Protein AF-A0AAD8N4P8-F1 (afdb_monomer_lite)

Organism: NCBI:txid360622

Sequence (109 aa):
MSKSDVFIGSLDQGTTSTRFIIYDHNAKVVGSHQDVYRIGTLMELVRVLALSFADDGKRVKVCVQGSMGEGALAGMPLQLAGTRKILEFMDWGDYGAMGTFISIGAIGT

Foldseek 3Di:
DPPFLDKDWDWDDDPFKIKIFIATPVRDTPDMDMDTPDLVVVLVVVLVVQLVCVVVVAADEAEDEDQPDDDPPNPHDPSSVCSLVVNVPDDNDDPCCEPRRYHYHYPPD

pLDDT: mean 74.9, std 14.46, range [46.25, 92.38]

Secondary structure (DSSP, 8-state):
--TT---EEEEEE-SSEEEEEEE-TTS-EEEEEEEES-HHHHHHHHHHHHHHHHHTT--EEEEEE----SSTTTT--GGGTTHHHHHHTS---TT-HHHHTEEEEEE--

Structure (mmCIF, N/CA/C/O backbone):
data_AF-A0AAD8N4P8-F1
#
_entry.id   AF-A0AAD8N4P8-F1
#
loop_
_atom_site.group_PDB
_atom_site.id
_atom_site.type_symbol
_atom_site.label_atom_id
_atom_site.label_alt_id
_atom_site.label_comp_id
_atom_site.label_asym_id
_atom_site.label_entity_id
_atom_site.label_seq_id
_atom_site.pdbx_PDB_ins_code
_atom_site.Cartn_x
_atom_site.Cartn_y
_atom_site.Cartn_z
_atom_site.occupancy
_atom_site.B_iso_or_equiv
_atom_site.auth_seq_id
_atom_site.auth_comp_id
_atom_site.auth_asym_id
_atom_site.auth_atom_id
_atom_site.pdbx_PDB_model_num
ATOM 1 N N . MET A 1 1 ? -9.756 -3.049 20.808 1.00 48.88 1 MET A N 1
ATOM 2 C CA . MET A 1 1 ? -9.482 -3.470 19.419 1.00 48.88 1 MET A CA 1
ATOM 3 C C . MET A 1 1 ? -9.674 -4.969 19.316 1.00 48.88 1 MET A C 1
ATOM 5 O O . MET A 1 1 ? -8.982 -5.701 20.016 1.00 48.88 1 MET A O 1
ATOM 9 N N . SER A 1 2 ? -10.625 -5.410 18.498 1.00 47.53 2 SER A N 1
ATOM 10 C CA . SER A 1 2 ? -10.738 -6.817 18.114 1.00 47.53 2 SER A CA 1
ATOM 11 C C . SER A 1 2 ? -9.568 -7.171 17.188 1.00 47.53 2 SER A C 1
ATOM 13 O O . SER A 1 2 ? -9.095 -6.333 16.427 1.00 47.53 2 SER A O 1
ATOM 15 N N . LYS A 1 3 ? -9.084 -8.412 17.237 1.00 54.19 3 LYS A N 1
ATOM 16 C CA . LYS A 1 3 ? -7.967 -8.924 16.417 1.00 54.19 3 LYS A CA 1
ATOM 17 C C . LYS A 1 3 ? -8.285 -8.970 14.902 1.00 54.19 3 LYS A C 1
ATOM 19 O O . LYS A 1 3 ? -7.448 -9.414 14.125 1.00 54.19 3 LYS A O 1
ATOM 24 N N . SER A 1 4 ? -9.484 -8.539 14.501 1.00 56.44 4 SER A N 1
ATOM 25 C CA . SER A 1 4 ? -10.074 -8.635 13.160 1.00 56.44 4 SER A CA 1
ATOM 26 C C . SER A 1 4 ? -9.705 -7.509 12.188 1.00 56.44 4 SER A C 1
ATOM 28 O O . SER A 1 4 ? -9.952 -7.662 10.997 1.00 56.44 4 SER A O 1
ATOM 30 N N . ASP A 1 5 ? -9.104 -6.413 12.657 1.00 67.06 5 ASP A N 1
ATOM 31 C CA . ASP A 1 5 ? -8.958 -5.180 11.859 1.00 67.06 5 ASP A CA 1
ATOM 32 C C . ASP A 1 5 ? -7.546 -4.995 11.270 1.00 67.06 5 ASP A C 1
ATOM 34 O O . ASP A 1 5 ? -7.086 -3.872 11.063 1.00 67.06 5 ASP A O 1
ATOM 38 N N . VAL A 1 6 ? -6.825 -6.096 11.033 1.00 74.31 6 VAL A N 1
ATOM 39 C CA . VAL A 1 6 ? -5.462 -6.078 10.478 1.00 74.31 6 VAL A CA 1
ATOM 40 C C . VAL A 1 6 ? -5.496 -6.505 9.012 1.00 74.31 6 VAL A C 1
ATOM 42 O O . VAL A 1 6 ? -5.918 -7.618 8.699 1.00 74.31 6 VAL A O 1
ATOM 45 N N . PHE A 1 7 ? -5.011 -5.628 8.131 1.00 85.81 7 PHE A N 1
ATOM 46 C CA . PHE A 1 7 ? -4.888 -5.867 6.692 1.00 85.81 7 PHE A CA 1
ATOM 47 C C . PHE A 1 7 ? -3.424 -5.829 6.259 1.00 85.81 7 PHE A C 1
ATOM 49 O O . PHE A 1 7 ? -2.620 -5.072 6.807 1.00 85.81 7 PHE A O 1
ATOM 56 N N . ILE A 1 8 ? -3.086 -6.630 5.252 1.00 86.12 8 ILE A N 1
ATOM 57 C CA . ILE A 1 8 ? -1.747 -6.678 4.661 1.00 86.12 8 ILE A CA 1
ATOM 58 C C . ILE A 1 8 ? -1.838 -6.183 3.222 1.00 86.12 8 ILE A C 1
ATOM 60 O O . ILE A 1 8 ? -2.496 -6.805 2.394 1.00 86.12 8 ILE A O 1
ATOM 64 N N . GLY A 1 9 ? -1.163 -5.076 2.916 1.00 84.50 9 GLY A N 1
ATOM 65 C CA . GLY A 1 9 ? -0.962 -4.607 1.545 1.00 84.50 9 GLY A CA 1
ATOM 66 C C . GLY A 1 9 ? 0.315 -5.201 0.951 1.00 84.50 9 GLY A C 1
ATOM 67 O O . GLY A 1 9 ? 1.396 -5.017 1.505 1.00 84.50 9 GLY A O 1
ATOM 68 N N . SER A 1 10 ? 0.198 -5.900 -0.172 1.00 81.75 10 SER A N 1
ATOM 69 C CA . SER A 1 10 ? 1.306 -6.432 -0.965 1.00 81.75 10 SER A CA 1
ATOM 70 C C . SER A 1 10 ? 1.456 -5.620 -2.243 1.00 81.75 10 SER A C 1
ATOM 72 O O . SER A 1 10 ? 0.474 -5.383 -2.945 1.00 81.75 10 SER A O 1
ATOM 74 N N . LEU A 1 11 ? 2.681 -5.196 -2.538 1.00 76.00 11 LEU A N 1
ATOM 75 C CA . LEU A 1 11 ? 3.035 -4.434 -3.728 1.00 76.00 11 LEU A CA 1
ATOM 76 C C . LEU A 1 11 ? 4.017 -5.265 -4.558 1.00 76.00 11 LEU A C 1
ATOM 78 O O . LEU A 1 11 ? 5.185 -5.394 -4.200 1.00 76.00 11 LEU A O 1
ATOM 82 N N . ASP A 1 12 ? 3.512 -5.838 -5.643 1.00 74.31 12 ASP A N 1
ATOM 83 C CA . ASP A 1 12 ? 4.259 -6.639 -6.607 1.00 74.31 12 ASP A CA 1
ATOM 84 C C . ASP A 1 12 ? 4.621 -5.772 -7.815 1.00 74.31 12 ASP A C 1
ATOM 86 O O . ASP A 1 12 ? 3.771 -5.110 -8.412 1.00 74.31 12 ASP A O 1
ATOM 90 N N . GLN A 1 13 ? 5.902 -5.726 -8.152 1.00 63.81 13 GLN A N 1
ATOM 91 C CA . GLN A 1 13 ? 6.459 -4.810 -9.139 1.00 63.81 13 GLN A CA 1
ATOM 92 C C . GLN A 1 13 ? 7.169 -5.602 -10.225 1.00 63.81 13 GLN A C 1
ATOM 94 O O . GLN A 1 13 ? 8.280 -6.095 -10.034 1.00 63.81 13 GLN A O 1
ATOM 99 N N . GLY A 1 14 ? 6.526 -5.687 -11.384 1.00 62.34 14 GLY A N 1
ATOM 100 C CA . GLY A 1 14 ? 7.141 -6.165 -12.611 1.00 62.34 14 GLY A CA 1
ATOM 101 C C . GLY A 1 14 ? 7.828 -5.035 -13.380 1.00 62.34 14 GLY A C 1
ATOM 102 O O . GLY A 1 14 ? 7.654 -3.851 -13.104 1.00 62.34 14 GLY A O 1
ATOM 103 N N . THR A 1 15 ? 8.569 -5.401 -14.422 1.00 53.62 15 THR A N 1
ATOM 104 C CA . THR A 1 15 ? 9.224 -4.453 -15.343 1.00 53.62 15 THR A CA 1
ATOM 105 C C . THR A 1 15 ? 8.246 -3.606 -16.155 1.00 53.62 15 THR A C 1
ATOM 107 O O . THR A 1 15 ? 8.593 -2.515 -16.594 1.00 53.62 15 THR A O 1
ATOM 110 N N . THR A 1 16 ? 7.018 -4.084 -16.358 1.00 52.38 16 THR A N 1
ATOM 111 C CA . THR A 1 16 ? 6.011 -3.418 -17.204 1.00 52.38 16 THR A CA 1
ATOM 112 C C . THR A 1 16 ? 4.759 -3.010 -16.426 1.00 52.38 16 THR A C 1
ATOM 114 O O . THR A 1 16 ? 3.967 -2.202 -16.906 1.00 52.38 16 THR A O 1
ATOM 117 N N . SER A 1 17 ? 4.570 -3.524 -15.210 1.00 64.62 17 SER A N 1
ATOM 118 C CA . SER A 1 17 ? 3.349 -3.299 -14.437 1.00 64.62 17 SER A CA 1
ATOM 119 C C . SER A 1 17 ? 3.576 -3.428 -12.942 1.00 64.62 17 SER A C 1
ATOM 121 O O . SER A 1 17 ? 4.348 -4.279 -12.505 1.00 64.62 17 SER A O 1
ATOM 123 N N . THR A 1 18 ? 2.806 -2.677 -12.166 1.00 71.12 18 THR A N 1
ATOM 124 C CA . THR A 1 18 ? 2.679 -2.865 -10.723 1.00 71.12 18 THR A CA 1
ATOM 125 C C . THR A 1 18 ? 1.333 -3.480 -10.391 1.00 71.12 18 THR A C 1
ATOM 127 O O . THR A 1 18 ? 0.323 -3.079 -10.963 1.00 71.12 18 THR A O 1
ATOM 130 N N . ARG A 1 19 ? 1.294 -4.366 -9.398 1.00 81.12 19 ARG A N 1
ATOM 131 C CA . ARG A 1 19 ? 0.076 -4.834 -8.750 1.00 81.12 19 ARG A CA 1
ATOM 132 C C . ARG A 1 19 ? 0.104 -4.531 -7.252 1.00 81.12 19 ARG A C 1
ATOM 134 O O . ARG A 1 19 ? 1.077 -4.830 -6.571 1.00 81.12 19 ARG A O 1
ATOM 141 N N . PHE A 1 20 ? -0.982 -3.977 -6.730 1.00 83.06 20 PHE A N 1
ATOM 142 C CA . PHE A 1 20 ? -1.243 -3.871 -5.297 1.00 83.06 20 PHE A CA 1
ATOM 143 C C . PHE A 1 20 ? -2.364 -4.840 -4.915 1.00 83.06 20 PHE A C 1
ATOM 145 O O . PHE A 1 20 ? -3.381 -4.891 -5.604 1.00 83.06 20 PHE A O 1
ATOM 152 N N . ILE A 1 21 ? -2.191 -5.618 -3.848 1.00 88.38 21 ILE A N 1
ATOM 153 C CA . ILE A 1 21 ? -3.171 -6.597 -3.355 1.00 88.38 21 ILE A CA 1
ATOM 154 C C . ILE A 1 21 ? -3.334 -6.413 -1.849 1.00 88.38 21 ILE A C 1
ATOM 156 O O . ILE A 1 21 ? -2.345 -6.346 -1.129 1.00 88.38 21 ILE A O 1
ATOM 160 N N . ILE A 1 22 ? -4.570 -6.366 -1.366 1.00 90.06 22 ILE A N 1
ATOM 161 C CA . ILE A 1 22 ? -4.893 -6.271 0.057 1.00 90.06 22 ILE A CA 1
ATOM 162 C C . ILE A 1 22 ? -5.414 -7.624 0.528 1.00 90.06 22 ILE A C 1
ATOM 164 O O . ILE A 1 22 ? -6.346 -8.171 -0.067 1.00 90.06 22 ILE A O 1
ATOM 168 N N . TYR A 1 23 ? -4.845 -8.125 1.618 1.00 89.00 23 TYR A N 1
ATOM 169 C CA . TYR A 1 23 ? -5.257 -9.348 2.294 1.00 89.00 23 TYR A CA 1
ATOM 170 C C . TYR A 1 23 ? -5.853 -9.041 3.669 1.00 89.00 23 TYR A C 1
ATOM 172 O O . TYR A 1 23 ? -5.383 -8.135 4.360 1.00 89.00 23 TYR A O 1
ATOM 180 N N . ASP A 1 24 ? -6.860 -9.810 4.076 1.00 89.69 24 ASP A N 1
ATOM 181 C CA . ASP A 1 24 ? -7.331 -9.847 5.462 1.00 89.69 24 ASP A CA 1
ATOM 182 C C . ASP A 1 24 ? -6.474 -10.783 6.343 1.00 89.69 24 ASP A C 1
ATOM 184 O O . ASP A 1 24 ? -5.503 -11.398 5.894 1.00 89.69 24 ASP A O 1
ATOM 188 N N . HIS A 1 25 ? -6.853 -10.918 7.617 1.00 86.69 25 HIS A N 1
ATOM 189 C CA . HIS A 1 25 ? -6.170 -11.782 8.586 1.00 86.69 25 HIS A CA 1
ATOM 190 C C . HIS A 1 25 ? -6.213 -13.287 8.256 1.00 86.69 25 HIS A C 1
ATOM 192 O O . HIS A 1 25 ? -5.435 -14.046 8.830 1.00 86.69 25 HIS A O 1
ATOM 198 N N . ASN A 1 26 ? -7.091 -13.724 7.348 1.00 89.19 26 ASN A N 1
ATOM 199 C CA . ASN A 1 26 ? -7.178 -15.103 6.861 1.00 89.19 26 ASN A CA 1
ATOM 200 C C . ASN A 1 26 ? -6.406 -15.299 5.547 1.00 89.19 26 ASN A C 1
ATOM 202 O O . ASN A 1 26 ? -6.586 -16.316 4.878 1.00 89.19 26 ASN A O 1
ATOM 206 N N . ALA A 1 27 ? -5.578 -14.323 5.158 1.00 87.31 27 ALA A N 1
ATOM 207 C CA . ALA A 1 27 ? -4.893 -14.274 3.871 1.00 87.31 27 ALA A CA 1
ATOM 208 C C . ALA A 1 27 ? -5.851 -14.276 2.663 1.00 87.31 27 ALA A C 1
ATOM 210 O O . ALA A 1 27 ? -5.461 -14.636 1.550 1.00 87.31 27 ALA A O 1
ATOM 211 N N . LYS A 1 28 ? -7.106 -13.847 2.847 1.00 90.31 28 LYS A N 1
ATOM 212 C CA . LYS A 1 28 ? -8.058 -13.693 1.749 1.00 90.31 28 LYS A CA 1
ATOM 213 C C . LYS A 1 28 ? -7.844 -12.345 1.074 1.00 90.31 28 LYS A C 1
ATOM 215 O O . LYS A 1 28 ? -7.774 -11.319 1.744 1.00 90.31 28 LYS A O 1
ATOM 220 N N . VAL A 1 29 ? -7.807 -12.337 -0.257 1.00 91.12 29 VAL A N 1
ATOM 221 C CA . VAL A 1 29 ? -7.778 -11.092 -1.036 1.00 91.12 29 VAL A CA 1
ATOM 222 C C . VAL A 1 29 ? -9.098 -10.343 -0.854 1.00 91.12 29 VAL A C 1
ATOM 224 O O . VAL A 1 29 ? -10.169 -10.879 -1.146 1.00 91.12 29 VAL A O 1
ATOM 227 N N . VAL A 1 30 ? -9.013 -9.099 -0.388 1.00 92.38 30 VAL A N 1
ATOM 228 C CA . VAL A 1 30 ? -10.161 -8.192 -0.214 1.00 92.38 30 VAL A CA 1
ATOM 229 C C . VAL A 1 30 ? -10.163 -7.036 -1.214 1.00 92.38 30 VAL A C 1
ATOM 231 O O . VAL A 1 30 ? -11.187 -6.387 -1.394 1.00 92.38 30 VAL A O 1
ATOM 234 N N . GLY A 1 31 ? -9.049 -6.806 -1.914 1.00 85.81 31 GLY A N 1
ATOM 235 C CA . GLY A 1 31 ? -8.962 -5.827 -2.994 1.00 85.81 31 GLY A CA 1
ATOM 236 C C . GLY A 1 31 ? -7.662 -5.955 -3.778 1.00 85.81 31 GLY A C 1
ATOM 237 O O . GLY A 1 31 ? -6.655 -6.423 -3.248 1.00 85.81 31 GLY A O 1
ATOM 238 N N . SER A 1 32 ? -7.672 -5.543 -5.045 1.00 88.50 32 SER A N 1
ATOM 239 C CA . SER A 1 32 ? -6.464 -5.497 -5.870 1.00 88.50 32 SER A CA 1
ATOM 240 C C . SER A 1 32 ? -6.544 -4.424 -6.949 1.00 88.50 32 SER A C 1
ATOM 242 O O . SER A 1 32 ? -7.623 -4.168 -7.481 1.00 88.50 32 SER A O 1
ATOM 244 N N . HIS A 1 33 ? -5.399 -3.864 -7.326 1.00 79.31 33 HIS A N 1
ATOM 245 C CA . HIS A 1 33 ? -5.259 -2.924 -8.433 1.00 79.31 33 HIS A CA 1
ATOM 246 C C . HIS A 1 33 ? -3.989 -3.230 -9.233 1.00 79.31 33 HIS A C 1
ATOM 248 O O . HIS A 1 33 ? -2.989 -3.643 -8.650 1.00 79.31 33 HIS A O 1
ATOM 254 N N . GLN A 1 34 ? -4.013 -3.032 -10.551 1.00 76.12 34 GLN A N 1
ATOM 255 C CA . GLN A 1 34 ? -2.851 -3.209 -11.423 1.00 76.12 34 GLN A CA 1
ATOM 256 C C . GLN A 1 34 ? -2.758 -2.032 -12.398 1.00 76.12 34 GLN A C 1
ATOM 258 O O . GLN A 1 34 ? -3.759 -1.693 -13.021 1.00 76.12 34 GLN A O 1
ATOM 263 N N . ASP A 1 35 ? -1.569 -1.447 -12.547 1.00 64.38 35 ASP A N 1
ATOM 264 C CA . ASP A 1 35 ? -1.317 -0.322 -13.460 1.00 6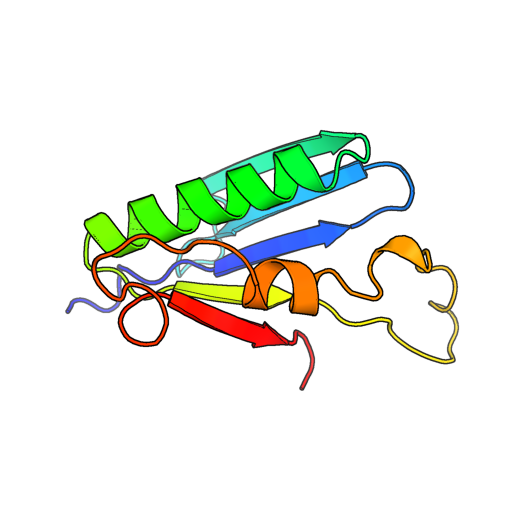4.38 35 ASP A CA 1
ATOM 265 C C . ASP A 1 35 ? 0.005 -0.515 -14.230 1.00 64.38 35 ASP A C 1
ATOM 267 O O . ASP A 1 35 ? 0.901 -1.248 -13.799 1.00 64.38 35 ASP A O 1
ATOM 271 N N . VAL A 1 36 ? 0.115 0.128 -15.393 1.00 58.25 36 VAL A N 1
ATOM 272 C CA . VAL A 1 36 ? 1.314 0.163 -16.243 1.00 58.25 36 VAL A CA 1
ATOM 273 C C . VAL A 1 36 ? 2.193 1.321 -15.785 1.00 58.25 36 VAL A C 1
ATOM 275 O O . VAL A 1 36 ? 1.709 2.436 -15.636 1.00 58.25 36 VAL A O 1
ATOM 278 N N . TYR A 1 37 ? 3.481 1.043 -15.575 1.00 57.31 37 TYR A N 1
ATOM 279 C CA . TYR A 1 37 ? 4.530 1.895 -14.990 1.00 57.31 37 TYR A CA 1
ATOM 280 C C . TYR A 1 37 ? 4.292 3.428 -14.998 1.00 57.31 37 TYR A C 1
ATOM 282 O O . TYR A 1 37 ? 4.919 4.189 -15.736 1.00 57.31 37 TYR A O 1
ATOM 290 N N . ARG A 1 38 ? 3.423 3.910 -14.105 1.00 64.94 38 ARG A N 1
ATOM 291 C CA . ARG A 1 38 ? 3.269 5.320 -13.739 1.00 64.94 38 ARG A CA 1
ATOM 292 C C . ARG A 1 38 ? 3.466 5.405 -12.241 1.00 64.94 38 ARG A C 1
ATOM 294 O O . ARG A 1 38 ? 2.531 5.295 -11.459 1.00 64.94 38 ARG A O 1
ATOM 301 N N . ILE A 1 39 ? 4.718 5.592 -11.833 1.00 68.50 39 ILE A N 1
ATOM 302 C CA . ILE A 1 39 ? 5.078 5.646 -10.412 1.00 68.50 39 ILE A CA 1
ATOM 303 C C . ILE A 1 39 ? 4.191 6.642 -9.644 1.00 68.50 39 ILE A C 1
ATOM 305 O O . ILE A 1 39 ? 3.774 6.336 -8.539 1.00 68.50 39 ILE A O 1
ATOM 309 N N . GLY A 1 40 ? 3.797 7.765 -10.258 1.00 72.00 40 GLY A N 1
ATOM 310 C CA . GLY A 1 40 ? 2.887 8.740 -9.651 1.00 72.00 40 GLY A CA 1
ATOM 311 C C . GLY A 1 40 ? 1.479 8.212 -9.340 1.00 72.00 40 GLY A C 1
ATOM 312 O O . GLY A 1 40 ? 0.990 8.457 -8.244 1.00 72.00 40 GLY A O 1
ATOM 313 N N . THR A 1 41 ? 0.833 7.465 -10.245 1.00 72.44 41 THR A N 1
ATOM 314 C CA . THR A 1 41 ? -0.545 6.965 -10.030 1.00 72.44 41 THR A CA 1
ATOM 315 C C . THR A 1 41 ? -0.581 5.884 -8.964 1.00 72.44 41 THR A C 1
ATOM 317 O O . THR A 1 41 ? -1.450 5.883 -8.097 1.00 72.44 41 THR A O 1
ATOM 320 N N . LEU A 1 42 ? 0.409 4.998 -8.981 1.00 75.19 42 LEU A N 1
ATOM 321 C CA . LEU A 1 42 ? 0.562 3.973 -7.965 1.00 75.19 42 LEU A CA 1
ATOM 322 C C . LEU A 1 42 ? 0.857 4.572 -6.587 1.00 75.19 42 LEU A C 1
ATOM 324 O O . LEU A 1 42 ? 0.285 4.143 -5.590 1.00 75.19 42 LEU A O 1
ATOM 328 N N . MET A 1 43 ? 1.776 5.530 -6.521 1.00 78.62 43 MET A N 1
ATOM 329 C CA . MET A 1 43 ? 2.131 6.194 -5.272 1.00 78.62 43 MET A CA 1
ATOM 330 C C . MET A 1 43 ? 0.940 6.962 -4.689 1.00 78.62 43 MET A C 1
ATOM 332 O O . MET A 1 43 ? 0.675 6.852 -3.495 1.00 78.62 43 MET A O 1
ATOM 336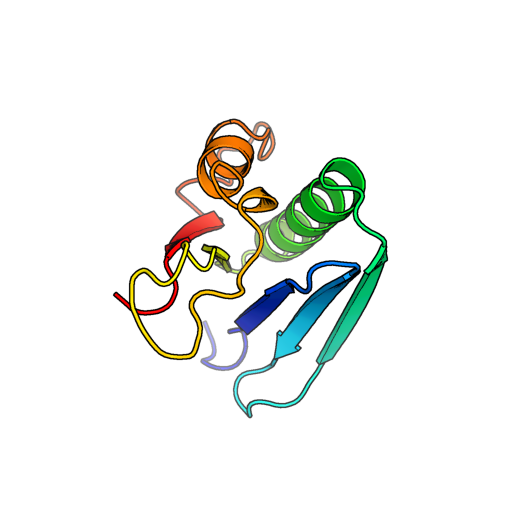 N N . GLU A 1 44 ? 0.161 7.633 -5.538 1.00 83.69 44 GLU A N 1
ATOM 337 C CA . GLU A 1 44 ? -1.086 8.282 -5.133 1.00 83.69 44 GLU A CA 1
ATOM 338 C C . GLU A 1 44 ? -2.138 7.271 -4.653 1.00 83.69 44 GLU A C 1
ATOM 340 O O . GLU A 1 44 ? -2.790 7.488 -3.635 1.00 83.69 44 GLU A O 1
ATOM 345 N N . LEU A 1 45 ? -2.263 6.117 -5.316 1.00 84.31 45 LEU A N 1
ATOM 346 C CA . LEU A 1 45 ? -3.155 5.047 -4.867 1.00 84.31 45 LEU A CA 1
ATOM 347 C C . LEU A 1 45 ? -2.764 4.521 -3.478 1.00 84.31 45 LEU A C 1
ATOM 349 O O . LEU A 1 45 ? -3.630 4.331 -2.624 1.00 84.31 45 LEU A O 1
ATOM 353 N N . VAL A 1 46 ? -1.468 4.293 -3.241 1.00 87.06 46 VAL A N 1
ATOM 354 C CA . VAL A 1 46 ? -0.951 3.852 -1.936 1.00 87.06 46 VAL A CA 1
ATOM 355 C C . VAL A 1 46 ? -1.270 4.889 -0.857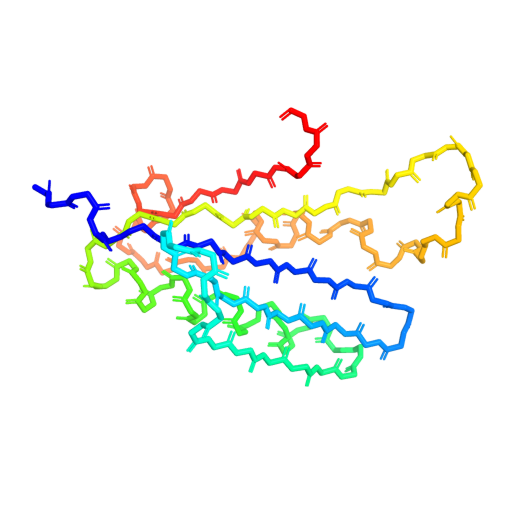 1.00 87.06 46 VAL A C 1
ATOM 357 O O . VAL A 1 46 ? -1.727 4.511 0.224 1.00 87.06 46 VAL A O 1
ATOM 360 N N . ARG A 1 47 ? -1.094 6.182 -1.163 1.00 88.25 47 ARG A N 1
ATOM 361 C CA . ARG A 1 47 ? -1.436 7.301 -0.277 1.00 88.25 47 ARG A CA 1
ATOM 362 C C . ARG A 1 47 ? -2.915 7.287 0.103 1.00 88.25 47 ARG A C 1
ATOM 364 O O . ARG A 1 47 ? -3.240 7.241 1.287 1.00 88.25 47 ARG A O 1
ATOM 371 N N . VAL A 1 48 ? -3.801 7.268 -0.896 1.00 90.06 48 VAL A N 1
ATOM 372 C CA . VAL A 1 48 ? -5.261 7.300 -0.709 1.00 90.06 48 VAL A CA 1
ATOM 373 C C . VAL A 1 48 ? -5.744 6.102 0.104 1.00 90.06 48 VAL A C 1
ATOM 375 O O . VAL A 1 48 ? -6.538 6.268 1.027 1.00 90.06 48 VAL A O 1
ATOM 378 N N . LEU A 1 49 ? -5.248 4.899 -0.193 1.00 88.94 49 LEU A N 1
ATOM 379 C CA . LEU A 1 49 ? -5.651 3.698 0.536 1.00 88.94 49 LEU A CA 1
ATOM 380 C C . LEU A 1 49 ? -5.206 3.755 1.996 1.00 88.94 49 LEU A C 1
ATOM 382 O O . LEU A 1 49 ? -6.018 3.532 2.888 1.00 88.94 49 LEU A O 1
ATOM 386 N N . ALA A 1 50 ? -3.939 4.072 2.261 1.00 88.19 50 ALA A N 1
ATOM 387 C CA . ALA A 1 50 ? -3.434 4.111 3.628 1.00 88.19 50 ALA A CA 1
ATOM 388 C C . ALA A 1 50 ? -4.074 5.232 4.465 1.00 88.19 50 ALA A C 1
ATOM 390 O O . ALA A 1 50 ? -4.348 4.998 5.640 1.00 88.19 50 ALA A O 1
ATOM 391 N N . LEU A 1 51 ? -4.384 6.390 3.868 1.00 89.00 51 LEU A N 1
ATOM 392 C CA . LEU A 1 51 ? -5.171 7.435 4.531 1.00 89.00 51 LEU A CA 1
ATOM 393 C C . LEU A 1 51 ? -6.597 6.976 4.824 1.00 89.00 51 LEU A C 1
ATOM 395 O O . LEU A 1 51 ? -7.040 7.123 5.952 1.00 89.00 51 LEU A O 1
ATOM 399 N N . SER A 1 52 ? -7.275 6.317 3.881 1.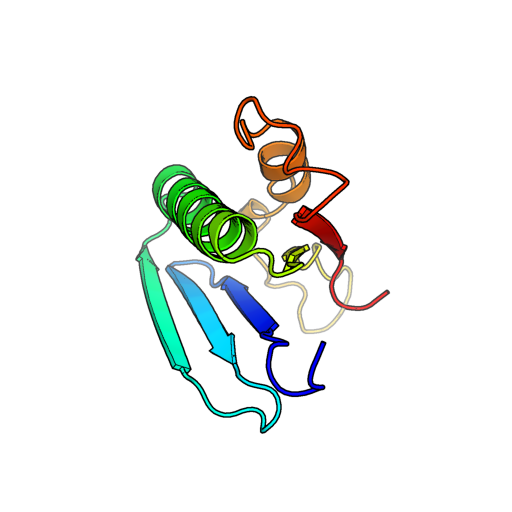00 91.62 52 SER A N 1
ATOM 400 C CA . SER A 1 52 ? -8.616 5.772 4.132 1.00 91.62 52 SER A CA 1
ATOM 401 C C . SER A 1 52 ? -8.634 4.785 5.305 1.00 91.62 52 SER A C 1
ATOM 403 O O . SER A 1 52 ? -9.563 4.798 6.107 1.00 91.62 52 SER A O 1
ATOM 405 N N . PHE A 1 53 ? -7.603 3.948 5.450 1.00 87.56 53 PHE A N 1
ATOM 406 C CA . PHE A 1 53 ? -7.472 3.081 6.623 1.00 87.56 53 PHE A CA 1
ATOM 407 C C . PHE A 1 53 ? -7.147 3.865 7.907 1.00 87.56 53 PHE A C 1
ATOM 409 O O . PHE A 1 53 ? -7.639 3.501 8.974 1.00 87.56 53 PHE A O 1
ATOM 416 N N . ALA A 1 54 ? -6.326 4.914 7.830 1.00 88.62 54 ALA A N 1
ATOM 417 C CA . ALA A 1 54 ? -6.004 5.766 8.974 1.00 88.62 54 ALA A CA 1
ATOM 418 C C . ALA A 1 54 ? -7.223 6.564 9.466 1.00 88.62 54 ALA A C 1
ATOM 420 O O . ALA A 1 54 ? -7.433 6.654 10.675 1.00 88.62 54 ALA A O 1
ATOM 421 N N . ASP A 1 55 ? -8.056 7.057 8.549 1.00 88.88 55 ASP A N 1
ATOM 422 C CA . ASP A 1 55 ? -9.313 7.757 8.835 1.00 88.88 55 ASP A CA 1
ATOM 423 C C . ASP A 1 55 ? -10.322 6.829 9.544 1.00 88.88 55 ASP A C 1
ATOM 425 O O . ASP A 1 55 ? -11.054 7.259 10.434 1.00 88.88 55 ASP A O 1
ATOM 429 N N . ASP A 1 56 ?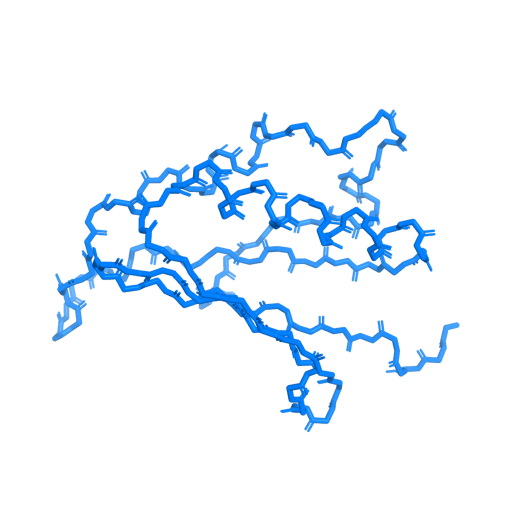 -10.281 5.526 9.242 1.00 91.06 56 ASP A N 1
ATOM 430 C CA . ASP A 1 56 ? -10.996 4.466 9.973 1.00 91.06 56 ASP A CA 1
ATOM 431 C C . ASP A 1 56 ? -10.378 4.139 11.357 1.00 91.06 56 ASP A C 1
ATOM 433 O O . ASP A 1 56 ? -10.835 3.228 12.056 1.00 91.06 56 ASP A O 1
ATOM 437 N N . GLY A 1 57 ? -9.297 4.813 11.757 1.00 86.88 57 GLY A N 1
ATOM 438 C CA . GLY A 1 57 ? -8.551 4.554 12.992 1.00 86.88 57 GLY A CA 1
ATOM 439 C C . GLY A 1 57 ? -7.664 3.302 12.952 1.00 86.88 57 GLY A C 1
ATOM 440 O O . GLY A 1 57 ? -7.177 2.852 13.998 1.00 86.88 57 GLY A O 1
ATOM 441 N N . LYS A 1 58 ? -7.440 2.710 11.772 1.00 88.06 58 LYS A N 1
ATOM 442 C CA . LYS A 1 58 ? -6.610 1.508 11.605 1.00 88.06 58 LYS A CA 1
ATOM 443 C C . LYS A 1 58 ? -5.146 1.895 11.423 1.00 88.06 58 LYS A C 1
ATOM 445 O O . LYS A 1 58 ? -4.808 2.909 10.820 1.00 88.06 58 LYS A O 1
ATOM 450 N N . ARG A 1 59 ? -4.250 1.049 11.935 1.00 85.81 59 ARG A N 1
ATOM 451 C CA . ARG A 1 59 ? -2.806 1.215 11.735 1.00 85.81 59 ARG A CA 1
ATOM 452 C C . ARG A 1 59 ? -2.343 0.423 10.522 1.00 85.81 59 ARG A C 1
ATOM 454 O O . ARG A 1 59 ? -2.603 -0.776 10.437 1.00 85.81 59 ARG A O 1
ATOM 461 N N . VAL A 1 60 ? -1.617 1.082 9.629 1.00 86.56 60 VAL A N 1
ATOM 462 C CA . VAL A 1 60 ? -1.104 0.523 8.380 1.00 86.56 60 VAL A CA 1
ATOM 463 C C . VAL A 1 60 ? 0.413 0.643 8.341 1.00 86.56 60 VAL A C 1
ATOM 465 O O . VAL A 1 60 ? 0.997 1.679 8.659 1.00 86.56 60 VAL A O 1
ATOM 468 N N . LYS A 1 61 ? 1.069 -0.433 7.910 1.00 88.12 61 LYS A N 1
ATOM 469 C CA . LYS A 1 61 ? 2.491 -0.424 7.577 1.00 88.12 61 LYS A CA 1
ATOM 470 C C . LYS A 1 61 ? 2.643 -0.591 6.070 1.00 88.12 61 LYS A C 1
ATOM 472 O O . LYS A 1 61 ? 2.330 -1.649 5.531 1.00 88.12 61 LYS A O 1
ATOM 477 N N . VAL A 1 62 ? 3.108 0.456 5.399 1.00 86.19 62 VAL A N 1
ATOM 478 C CA . VAL A 1 62 ? 3.401 0.453 3.965 1.00 86.19 62 VAL A CA 1
ATOM 479 C C . VAL A 1 62 ? 4.813 -0.092 3.778 1.00 86.19 62 VAL A C 1
ATOM 481 O O . VAL A 1 62 ? 5.804 0.580 4.063 1.00 86.19 62 VAL A O 1
ATOM 484 N N . CYS A 1 63 ? 4.915 -1.342 3.338 1.00 82.31 63 CYS A N 1
ATOM 485 C CA . CYS A 1 63 ? 6.200 -1.992 3.114 1.00 82.31 63 CYS A CA 1
ATOM 486 C C . CYS A 1 63 ? 6.619 -1.885 1.646 1.00 82.31 63 CYS A C 1
ATOM 488 O O . CYS A 1 63 ? 5.836 -2.186 0.748 1.00 82.31 63 CYS A O 1
ATOM 490 N N . VAL A 1 64 ? 7.875 -1.508 1.412 1.00 74.00 64 VAL A N 1
ATOM 491 C CA . VAL A 1 64 ? 8.487 -1.486 0.079 1.00 74.00 64 VAL A CA 1
ATOM 492 C C . VAL A 1 64 ? 9.514 -2.604 0.000 1.00 74.00 64 VAL A C 1
ATOM 494 O O . VAL A 1 64 ? 10.391 -2.712 0.860 1.00 74.00 64 VAL A O 1
ATOM 497 N N . GLN A 1 65 ? 9.433 -3.435 -1.034 1.00 66.44 65 GLN A N 1
ATOM 498 C CA . GLN A 1 65 ? 10.501 -4.383 -1.326 1.00 66.44 65 GLN A CA 1
ATOM 499 C C . GLN A 1 65 ? 11.709 -3.631 -1.898 1.00 66.44 65 GLN A C 1
ATOM 501 O O . GLN A 1 65 ? 11.585 -2.889 -2.873 1.00 66.44 65 GLN A O 1
ATOM 506 N N . GLY A 1 66 ? 12.874 -3.799 -1.270 1.00 59.34 66 GLY A N 1
ATOM 507 C CA . GLY A 1 66 ? 14.136 -3.286 -1.801 1.00 59.34 66 GLY A CA 1
ATOM 508 C C . GLY A 1 66 ? 14.603 -4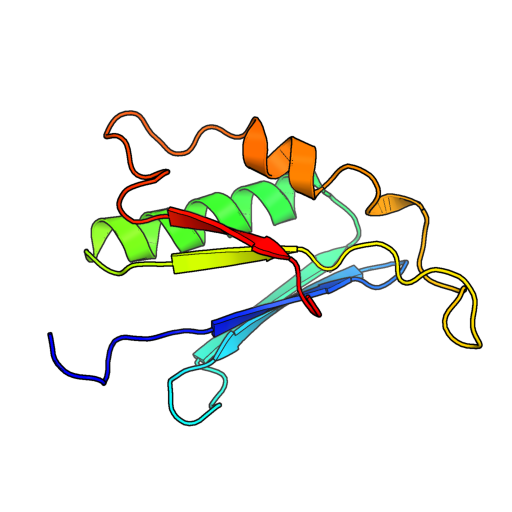.069 -3.031 1.00 59.34 66 GLY A C 1
ATOM 509 O O . GLY A 1 66 ? 14.065 -5.127 -3.356 1.00 59.34 66 GLY A O 1
ATOM 510 N N . SER A 1 67 ? 15.649 -3.577 -3.698 1.00 54.28 67 SER A N 1
ATOM 511 C CA . SER A 1 67 ? 16.351 -4.363 -4.713 1.00 54.28 67 SER A CA 1
ATOM 512 C C . SER A 1 67 ? 16.959 -5.600 -4.051 1.00 54.28 67 SER A C 1
ATOM 514 O O . SER A 1 67 ? 17.843 -5.473 -3.201 1.00 54.28 67 SER A O 1
ATOM 516 N N . MET A 1 68 ? 16.495 -6.791 -4.422 1.00 54.31 68 MET A N 1
ATOM 517 C CA . MET A 1 68 ? 17.190 -8.030 -4.075 1.00 54.31 68 MET A CA 1
ATOM 518 C C . MET A 1 68 ? 18.506 -8.029 -4.867 1.00 54.31 68 MET A C 1
ATOM 520 O O . MET A 1 68 ? 18.475 -8.037 -6.094 1.00 54.31 68 MET A O 1
ATOM 524 N N . GLY A 1 69 ? 19.642 -7.894 -4.176 1.00 59.66 69 GLY A N 1
ATOM 525 C CA . GLY A 1 69 ? 20.986 -7.967 -4.768 1.00 59.66 69 GLY A CA 1
ATOM 526 C C . GLY A 1 69 ? 21.334 -9.362 -5.319 1.00 59.66 69 GLY A C 1
ATOM 527 O O . GLY A 1 69 ? 20.444 -10.189 -5.502 1.00 59.66 69 GLY A O 1
ATOM 528 N N . GLU A 1 70 ? 22.626 -9.608 -5.596 1.00 49.53 70 GLU A N 1
ATOM 529 C CA . GLU A 1 70 ? 23.151 -10.765 -6.356 1.00 49.53 70 GLU A CA 1
ATOM 530 C C . GLU A 1 70 ? 22.477 -12.128 -6.081 1.00 49.53 70 GLU A C 1
ATOM 532 O O . GLU A 1 70 ? 22.361 -12.584 -4.945 1.00 49.53 70 GLU A O 1
ATOM 537 N N . GLY A 1 71 ? 22.094 -12.802 -7.175 1.00 54.94 71 GLY A N 1
ATOM 538 C CA . GLY A 1 71 ? 21.484 -14.135 -7.217 1.00 54.94 71 GLY A CA 1
ATOM 539 C C . GLY A 1 71 ? 20.661 -14.343 -8.499 1.00 54.94 71 GLY A C 1
ATOM 540 O O . GLY A 1 71 ? 20.497 -13.415 -9.287 1.00 54.94 71 GLY A O 1
ATOM 541 N N . ALA A 1 72 ? 20.087 -15.536 -8.715 1.00 47.34 72 ALA A N 1
ATOM 542 C CA . ALA A 1 72 ? 19.283 -15.892 -9.907 1.00 47.34 72 ALA A CA 1
ATOM 543 C C . ALA A 1 72 ? 18.023 -15.017 -10.146 1.00 47.34 72 ALA A C 1
ATOM 545 O O . ALA A 1 72 ? 17.325 -15.183 -11.143 1.00 47.34 72 ALA A O 1
ATOM 546 N N . LEU A 1 73 ? 17.744 -14.080 -9.234 1.00 47.78 73 LEU A N 1
ATOM 547 C CA . LEU A 1 73 ? 16.663 -13.092 -9.268 1.00 47.78 73 LEU A CA 1
ATOM 548 C C . LEU A 1 73 ? 17.170 -11.657 -9.544 1.00 47.78 73 LEU A C 1
ATOM 550 O O . LEU A 1 73 ? 16.405 -10.705 -9.415 1.00 47.78 73 LEU A O 1
ATOM 554 N N . ALA A 1 74 ? 18.424 -11.488 -9.988 1.00 48.50 74 ALA A N 1
ATOM 555 C CA . ALA A 1 74 ? 19.054 -10.211 -10.366 1.00 48.50 74 ALA A CA 1
ATOM 556 C C . ALA A 1 74 ? 18.405 -9.486 -11.573 1.00 48.50 74 ALA A C 1
ATOM 558 O O . ALA A 1 74 ? 18.945 -8.507 -12.080 1.00 48.50 74 ALA A O 1
ATOM 559 N N . GLY A 1 75 ? 17.248 -9.957 -12.047 1.00 47.38 75 GLY A N 1
ATOM 560 C CA . GLY A 1 75 ? 16.469 -9.348 -13.125 1.00 47.38 75 GLY A CA 1
ATOM 561 C C . GLY A 1 75 ? 15.487 -8.265 -12.671 1.00 47.38 75 GLY A C 1
ATOM 562 O O . GLY A 1 75 ? 14.689 -7.806 -13.488 1.00 47.38 75 GLY A O 1
ATOM 563 N N . MET A 1 76 ? 15.486 -7.864 -11.394 1.00 49.03 76 MET A N 1
ATOM 564 C CA . MET A 1 76 ? 14.606 -6.783 -10.948 1.00 49.03 76 MET A CA 1
ATOM 565 C C . MET A 1 76 ? 15.038 -5.445 -11.579 1.00 49.03 76 MET A C 1
ATOM 567 O O . MET A 1 76 ? 16.216 -5.088 -11.518 1.00 49.03 76 MET A O 1
ATOM 571 N N . PRO A 1 77 ? 14.113 -4.676 -12.175 1.00 47.16 77 PRO A N 1
ATOM 572 C CA . PRO A 1 77 ? 14.446 -3.400 -12.795 1.00 47.16 77 PRO A CA 1
ATOM 573 C C . PRO A 1 77 ? 14.956 -2.402 -11.742 1.00 47.16 77 PRO A C 1
ATOM 575 O O . PRO A 1 77 ? 14.345 -2.238 -10.686 1.00 47.16 77 PRO A O 1
ATOM 578 N N . LEU A 1 78 ? 16.022 -1.654 -12.072 1.00 52.59 78 LEU A N 1
ATOM 579 C CA . LEU A 1 78 ? 16.619 -0.522 -11.316 1.00 52.59 78 LEU A CA 1
ATOM 580 C C . LEU A 1 78 ? 15.627 0.581 -10.885 1.00 52.59 78 LEU A C 1
ATOM 582 O O . LEU A 1 78 ? 15.977 1.552 -10.222 1.00 52.59 78 LEU A O 1
ATOM 586 N N . GLN A 1 79 ? 14.378 0.441 -11.285 1.00 51.12 79 GLN A N 1
ATOM 587 C CA . GLN A 1 79 ? 13.349 1.453 -11.370 1.00 51.12 79 GLN A CA 1
ATOM 588 C C . GLN A 1 79 ? 12.512 1.545 -10.068 1.00 51.12 79 GLN A C 1
ATOM 590 O O . GLN A 1 79 ? 11.622 2.388 -9.963 1.00 51.12 79 GLN A O 1
ATOM 595 N N . LEU A 1 80 ? 12.847 0.713 -9.066 1.00 54.91 80 LEU A N 1
ATOM 596 C CA . LEU A 1 80 ? 12.391 0.751 -7.663 1.00 54.91 80 LEU A CA 1
ATOM 597 C C . LEU A 1 80 ? 13.403 1.404 -6.703 1.00 54.91 80 LEU A C 1
ATOM 599 O O . LEU A 1 80 ? 13.077 1.687 -5.543 1.00 54.91 80 LEU A O 1
ATOM 603 N N . ALA A 1 81 ? 14.639 1.640 -7.156 1.00 57.34 81 ALA A N 1
ATOM 604 C CA . ALA A 1 81 ? 15.642 2.335 -6.363 1.00 57.34 81 ALA A CA 1
ATOM 605 C C . ALA A 1 81 ? 15.168 3.776 -6.116 1.00 57.34 81 ALA A C 1
ATOM 607 O O . ALA A 1 81 ? 15.204 4.623 -7.001 1.00 57.34 81 ALA A O 1
ATOM 608 N N . GLY A 1 82 ? 14.678 4.044 -4.904 1.00 67.56 82 GLY A N 1
ATOM 609 C CA . GLY A 1 82 ? 14.156 5.356 -4.517 1.00 67.56 82 GLY A CA 1
ATOM 610 C C . GLY A 1 82 ? 12.652 5.413 -4.249 1.00 67.56 82 GLY A C 1
ATOM 611 O O . GLY A 1 82 ? 12.213 6.407 -3.684 1.00 67.56 82 GLY A O 1
ATOM 612 N N . THR A 1 83 ? 11.866 4.362 -4.518 1.00 73.38 83 THR A N 1
ATOM 613 C CA . THR A 1 83 ? 10.422 4.344 -4.189 1.00 73.38 83 THR A CA 1
ATOM 614 C C . THR A 1 83 ? 10.168 4.533 -2.697 1.00 73.38 83 THR A C 1
ATOM 616 O O . THR A 1 83 ? 9.266 5.266 -2.305 1.00 73.38 83 THR A O 1
ATOM 619 N N . ARG A 1 84 ? 11.025 3.953 -1.849 1.00 77.44 84 ARG A N 1
ATOM 620 C CA . ARG A 1 84 ? 11.000 4.211 -0.405 1.00 77.44 84 ARG A CA 1
ATOM 621 C C . ARG A 1 84 ? 11.192 5.695 -0.080 1.00 77.44 84 ARG A C 1
ATOM 623 O O . ARG A 1 84 ? 10.409 6.237 0.687 1.00 77.44 84 ARG A O 1
ATOM 630 N N . LYS A 1 85 ? 12.182 6.350 -0.696 1.00 77.69 85 LYS A N 1
ATOM 631 C CA . LYS A 1 85 ? 12.419 7.789 -0.502 1.00 77.69 85 LYS A CA 1
ATOM 632 C C . LYS A 1 85 ? 11.210 8.607 -0.951 1.00 77.69 85 LYS A C 1
ATOM 634 O O . LYS A 1 85 ? 10.823 9.532 -0.259 1.00 77.69 85 LYS A O 1
ATOM 639 N N . ILE A 1 86 ? 10.587 8.248 -2.075 1.00 81.25 86 ILE A N 1
ATOM 640 C CA . ILE A 1 86 ? 9.377 8.929 -2.560 1.00 81.25 86 ILE A CA 1
ATOM 641 C C . ILE A 1 86 ? 8.247 8.835 -1.527 1.00 81.25 86 ILE A C 1
ATOM 643 O O . ILE A 1 86 ? 7.625 9.848 -1.237 1.00 81.25 86 ILE A O 1
ATOM 647 N N . LEU A 1 87 ? 8.015 7.659 -0.936 1.00 82.12 87 LEU A N 1
ATOM 648 C CA . LEU A 1 87 ? 7.011 7.490 0.123 1.00 82.12 87 LEU A CA 1
ATOM 649 C C . LEU A 1 87 ? 7.367 8.259 1.404 1.00 82.12 87 LEU A C 1
ATOM 651 O O . LEU A 1 87 ? 6.474 8.780 2.064 1.00 82.12 87 LEU A O 1
ATOM 655 N N . GLU A 1 88 ? 8.652 8.354 1.752 1.00 83.38 88 GLU A N 1
ATOM 656 C CA . GLU A 1 88 ? 9.133 9.137 2.902 1.00 83.38 88 GLU A CA 1
ATOM 657 C C . GLU A 1 88 ? 8.950 10.653 2.701 1.00 83.38 88 GLU A C 1
ATOM 659 O O . GLU A 1 88 ? 8.697 11.361 3.671 1.00 83.38 88 GLU A O 1
ATOM 664 N N . PHE A 1 89 ? 9.038 11.146 1.461 1.00 84.31 89 PHE A N 1
ATOM 665 C CA . PHE A 1 89 ? 8.802 12.554 1.107 1.00 84.31 89 PHE A CA 1
ATOM 666 C C . PHE A 1 89 ? 7.348 12.871 0.735 1.00 84.31 89 PHE A C 1
ATOM 668 O O . PHE A 1 89 ? 7.033 14.016 0.413 1.00 84.31 89 PHE A O 1
ATOM 675 N N . MET A 1 90 ? 6.474 11.868 0.729 1.00 85.56 90 MET A N 1
ATOM 676 C CA . MET A 1 90 ? 5.079 12.037 0.349 1.00 85.56 90 MET A CA 1
ATOM 677 C C . MET A 1 90 ? 4.300 12.797 1.417 1.00 85.56 90 MET A C 1
ATOM 679 O O . MET A 1 90 ? 4.544 12.639 2.612 1.00 85.56 90 MET A O 1
ATOM 683 N N . ASP A 1 91 ? 3.321 13.577 0.973 1.00 87.44 91 ASP A N 1
ATOM 684 C CA . ASP A 1 91 ? 2.349 14.188 1.868 1.00 87.44 91 ASP A CA 1
ATOM 685 C C . ASP A 1 91 ? 1.374 13.124 2.404 1.00 87.44 91 ASP A C 1
ATOM 687 O O . ASP A 1 91 ? 0.605 12.521 1.655 1.00 87.44 91 ASP A O 1
ATOM 691 N N . TRP A 1 92 ? 1.418 12.890 3.714 1.00 89.06 92 TRP A N 1
ATOM 692 C CA . TRP A 1 92 ? 0.538 11.959 4.428 1.00 89.06 92 TRP A CA 1
ATOM 693 C C . TRP A 1 92 ? -0.569 12.685 5.203 1.00 89.06 92 TRP A C 1
ATOM 695 O O . TRP A 1 92 ? -1.098 12.145 6.173 1.00 89.06 92 TRP A O 1
ATOM 705 N N . GLY A 1 93 ? -0.926 13.896 4.774 1.00 83.69 93 GLY A N 1
ATOM 706 C CA . GLY A 1 93 ? -1.975 14.707 5.374 1.00 83.69 93 GLY A CA 1
ATOM 707 C C . GLY A 1 93 ? -1.533 15.448 6.638 1.00 83.69 93 GLY A C 1
ATOM 708 O O . GLY A 1 93 ? -0.562 15.096 7.312 1.00 83.69 93 GLY A O 1
ATOM 709 N N . ASP A 1 94 ? -2.304 16.476 6.990 1.00 80.88 94 ASP A N 1
ATOM 710 C CA . ASP A 1 94 ? -1.906 17.482 7.985 1.00 80.88 94 ASP A CA 1
ATOM 711 C C . ASP A 1 94 ? -2.092 17.049 9.450 1.00 80.88 94 ASP A C 1
ATOM 713 O O . ASP A 1 94 ? -1.612 17.713 10.368 1.00 80.88 94 ASP A O 1
ATOM 717 N N . TYR A 1 95 ? -2.786 15.935 9.706 1.00 84.62 95 TYR A N 1
ATOM 718 C CA . TYR A 1 95 ? -3.156 15.506 11.062 1.00 84.62 95 TYR A CA 1
ATOM 719 C C . TYR A 1 95 ? -2.130 14.582 11.741 1.00 84.62 95 TYR A C 1
ATOM 721 O O . TYR A 1 95 ? -2.411 14.002 12.789 1.00 84.62 95 TYR A O 1
ATOM 729 N N . GLY A 1 96 ? -0.938 14.424 11.160 1.00 83.12 96 GLY A N 1
ATOM 730 C CA . GLY A 1 96 ? 0.103 13.554 11.717 1.00 83.12 96 GLY A CA 1
ATOM 731 C C . GLY A 1 96 ? -0.207 12.062 11.560 1.00 83.12 96 GLY A C 1
ATOM 732 O O . GLY A 1 96 ? 0.079 11.264 12.458 1.00 83.12 96 GLY A O 1
ATOM 733 N N . ALA A 1 97 ? -0.802 11.674 10.423 1.00 84.25 97 ALA A N 1
ATOM 734 C CA . ALA A 1 97 ? -1.107 10.276 10.112 1.00 84.25 97 ALA A CA 1
ATOM 735 C C . ALA A 1 97 ? 0.161 9.409 10.120 1.00 84.25 97 ALA A C 1
ATOM 737 O O . ALA A 1 97 ? 0.165 8.299 10.661 1.00 84.25 97 ALA A O 1
ATOM 738 N N . MET A 1 98 ? 1.254 9.938 9.562 1.00 87.19 98 MET A N 1
ATOM 739 C CA . MET A 1 98 ? 2.570 9.306 9.592 1.00 87.19 98 MET A CA 1
ATOM 740 C C . MET A 1 98 ? 3.119 9.249 11.025 1.00 87.19 98 MET A C 1
ATOM 742 O O . MET A 1 98 ? 3.093 10.232 11.757 1.00 87.19 98 MET A O 1
ATOM 746 N N . GLY A 1 99 ? 3.624 8.086 11.438 1.00 81.94 99 GLY A N 1
ATOM 747 C CA . GLY A 1 99 ? 4.125 7.823 12.792 1.00 81.94 99 GLY A CA 1
ATOM 748 C C . GLY A 1 99 ? 3.039 7.420 13.798 1.00 81.94 99 GLY A C 1
ATOM 749 O O . GLY A 1 99 ? 3.333 6.663 14.721 1.00 81.94 99 GLY A O 1
ATOM 750 N N . THR A 1 100 ? 1.787 7.844 13.590 1.00 84.25 100 THR A N 1
ATOM 751 C CA . THR A 1 100 ? 0.644 7.486 14.452 1.00 84.25 100 THR A CA 1
ATOM 752 C C . THR A 1 100 ? -0.117 6.275 13.915 1.00 84.25 100 THR A C 1
ATOM 754 O O . THR A 1 100 ? -0.266 5.254 14.593 1.00 84.25 100 THR A O 1
ATOM 757 N N . PHE A 1 101 ? -0.588 6.385 12.672 1.00 86.56 101 PHE A N 1
ATOM 758 C CA . PHE A 1 101 ? -1.402 5.374 12.001 1.00 86.56 101 PHE A CA 1
ATOM 759 C C . PHE A 1 101 ? -0.643 4.710 10.861 1.00 86.56 101 PHE A C 1
ATOM 761 O O . PHE A 1 101 ? -0.759 3.502 10.678 1.00 86.56 101 PHE A O 1
ATOM 768 N N . ILE A 1 102 ? 0.168 5.475 10.134 1.00 88.56 102 ILE A N 1
ATOM 769 C CA . ILE A 1 102 ? 0.909 5.016 8.964 1.00 88.56 102 ILE A CA 1
ATOM 770 C C . ILE A 1 102 ? 2.392 4.916 9.315 1.00 88.56 102 ILE A C 1
ATOM 772 O O . ILE A 1 102 ? 2.965 5.807 9.938 1.00 88.56 102 ILE A O 1
ATOM 776 N N . SER A 1 103 ? 3.031 3.823 8.912 1.00 89.56 103 SER A N 1
ATOM 777 C CA . SER A 1 103 ? 4.480 3.635 9.032 1.00 89.56 103 SER A CA 1
ATOM 778 C C . SER A 1 103 ? 5.049 3.035 7.753 1.00 89.56 103 SER A C 1
ATOM 780 O O . SER A 1 103 ? 4.366 2.275 7.070 1.00 89.56 103 SER A O 1
ATOM 782 N N . ILE A 1 104 ? 6.303 3.352 7.428 1.00 87.12 104 ILE A N 1
ATOM 783 C CA . ILE A 1 104 ? 6.998 2.787 6.264 1.00 87.12 104 ILE A CA 1
ATOM 784 C C . ILE A 1 104 ? 7.950 1.679 6.724 1.00 87.12 104 ILE A C 1
ATOM 786 O O . ILE A 1 104 ? 8.647 1.818 7.729 1.00 87.12 104 ILE A O 1
ATOM 790 N N . GLY A 1 105 ? 7.991 0.565 5.990 1.00 81.94 105 GLY A N 1
ATOM 791 C CA . GLY A 1 105 ? 8.876 -0.567 6.271 1.00 81.94 105 GLY A CA 1
ATOM 792 C C . GLY A 1 105 ? 9.506 -1.192 5.029 1.00 81.94 105 GLY A C 1
ATOM 793 O O . GLY A 1 105 ? 9.220 -0.798 3.900 1.00 81.94 105 GLY A O 1
ATOM 794 N N . ALA A 1 106 ? 10.358 -2.194 5.250 1.00 72.19 106 ALA A N 1
ATOM 795 C CA . ALA A 1 106 ? 10.941 -3.027 4.201 1.00 72.19 106 ALA A CA 1
ATOM 796 C C . ALA A 1 106 ? 10.365 -4.452 4.247 1.00 72.19 106 ALA A C 1
ATOM 798 O O . ALA A 1 106 ? 9.970 -4.928 5.314 1.00 72.19 106 ALA A O 1
ATOM 799 N N . ILE A 1 107 ? 10.313 -5.122 3.094 1.00 65.50 107 ILE A N 1
ATOM 800 C CA . ILE A 1 107 ? 10.004 -6.558 2.993 1.00 65.50 107 ILE A CA 1
ATOM 801 C C . ILE A 1 107 ? 11.317 -7.352 3.077 1.00 65.50 107 ILE A C 1
ATOM 803 O O . ILE A 1 107 ? 12.241 -7.061 2.320 1.00 65.50 107 ILE A O 1
ATOM 807 N N . GLY A 1 108 ? 11.384 -8.363 3.955 1.00 55.69 108 GLY A N 1
ATOM 808 C CA . GLY A 1 108 ? 12.499 -9.324 4.012 1.00 55.69 108 GLY A CA 1
ATOM 809 C C . GLY A 1 108 ? 13.654 -8.995 4.970 1.00 55.69 108 GLY A C 1
ATOM 810 O O . GLY A 1 108 ? 14.716 -9.597 4.841 1.00 55.69 108 GLY A O 1
ATOM 811 N N . THR A 1 109 ? 13.458 -8.073 5.917 1.00 46.25 109 THR A N 1
ATOM 812 C CA . THR A 1 109 ? 14.392 -7.771 7.023 1.00 46.25 109 THR A CA 1
ATOM 813 C C . THR A 1 109 ? 13.734 -7.993 8.369 1.00 46.25 109 THR A C 1
ATOM 815 O O . THR A 1 109 ? 12.580 -7.516 8.500 1.00 46.25 109 THR A O 1
#

Radius of gyration: 14.37 Å; chains: 1; bounding box: 34×33×37 Å